Protein AF-X5YA59-F1 (afdb_monomer)

pLDDT: mean 94.31, std 4.23, range [74.69, 98.0]

Nearest PDB structures (foldseek):
  3ljp-assembly2_B  TM=9.275E-01  e=1.209E-02  Arthrobacter globiformis

Secondary structure (DSSP, 8-state):
--SSTT-SB-TT-BBTTSTT-B--SGGG-SS--SS-SHHHHHHHHHHHHHHHHT--

Foldseek 3Di:
DDDDPPQQADPLQDGPPDPPDGDQAPVNDPDDDPDDCPVVSVVSVVSNVCSVVVVD

Structure (mmCIF, N/CA/C/O backbone):
data_AF-X5YA59-F1
#
_entry.id   AF-X5YA59-F1
#
loop_
_atom_site.group_PDB
_atom_site.id
_atom_site.type_symbol
_atom_site.label_atom_id
_atom_site.label_alt_id
_atom_site.label_comp_id
_atom_site.label_asym_id
_atom_site.label_entity_id
_atom_site.label_seq_id
_atom_site.pdbx_PDB_ins_code
_atom_site.Cartn_x
_atom_site.Cartn_y
_atom_site.Cartn_z
_atom_site.occupancy
_atom_site.B_iso_or_equiv
_atom_site.auth_seq_id
_atom_site.auth_comp_id
_atom_site.auth_asym_id
_atom_site.auth_atom_id
_atom_site.pdbx_PDB_model_num
ATOM 1 N N . MET A 1 1 ? -3.147 -0.214 -6.003 1.00 86.50 1 MET A N 1
ATOM 2 C CA . MET A 1 1 ? -3.400 1.052 -5.283 1.00 86.50 1 MET A CA 1
ATOM 3 C C . MET A 1 1 ? -3.988 2.041 -6.266 1.00 86.50 1 MET A C 1
ATOM 5 O O . MET A 1 1 ? -3.444 2.152 -7.358 1.00 86.50 1 MET A O 1
ATOM 9 N N . GLY A 1 2 ? -5.065 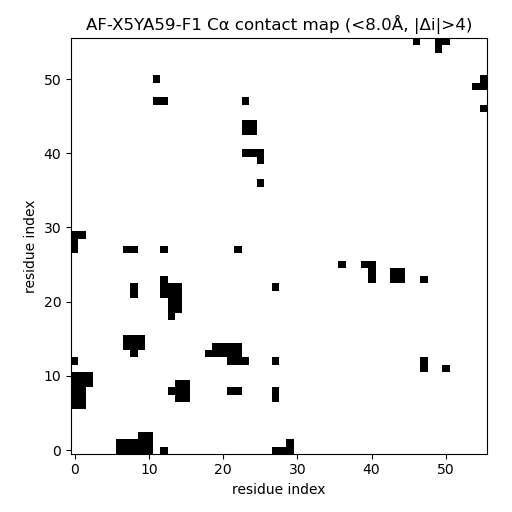2.738 -5.909 1.00 87.31 2 GLY A N 1
ATOM 10 C CA . GLY A 1 2 ? -5.673 3.717 -6.810 1.00 87.31 2 GLY A CA 1
ATOM 11 C C . GLY A 1 2 ? -7.012 4.249 -6.317 1.00 87.31 2 GLY A C 1
ATOM 12 O O . GLY A 1 2 ? -7.466 3.909 -5.222 1.00 87.31 2 GLY A O 1
ATOM 13 N N . THR A 1 3 ? -7.633 5.093 -7.135 1.00 89.88 3 THR A N 1
ATOM 14 C CA . THR A 1 3 ? -8.973 5.664 -6.915 1.00 89.88 3 THR A CA 1
ATOM 15 C C . THR A 1 3 ? -10.020 5.103 -7.878 1.00 89.88 3 THR A C 1
ATOM 17 O O . THR A 1 3 ? -11.195 5.387 -7.698 1.00 89.88 3 THR A O 1
ATOM 20 N N . ASP A 1 4 ? -9.620 4.287 -8.857 1.00 92.38 4 ASP A N 1
ATOM 21 C CA . ASP A 1 4 ? -10.533 3.562 -9.748 1.00 92.38 4 ASP A CA 1
ATOM 22 C C . ASP A 1 4 ? -11.203 2.373 -9.043 1.00 92.38 4 ASP A C 1
ATOM 24 O O . ASP A 1 4 ? -10.755 1.949 -7.976 1.00 92.38 4 ASP A O 1
ATOM 28 N N . ASP A 1 5 ? -12.253 1.818 -9.650 1.00 92.00 5 ASP A N 1
ATOM 29 C CA . ASP A 1 5 ? -13.056 0.723 -9.085 1.00 92.00 5 ASP A CA 1
ATOM 30 C C . ASP A 1 5 ? -12.326 -0.628 -9.034 1.00 92.00 5 ASP A C 1
ATOM 32 O O . ASP A 1 5 ? -12.717 -1.509 -8.270 1.00 92.00 5 ASP A O 1
ATOM 36 N N . GLN A 1 6 ? -11.261 -0.812 -9.819 1.00 93.19 6 GLN A N 1
ATOM 37 C CA . GLN A 1 6 ? -10.490 -2.059 -9.861 1.00 93.19 6 GLN A CA 1
ATOM 38 C C . GLN A 1 6 ? -9.392 -2.108 -8.788 1.00 93.19 6 GLN A C 1
ATOM 40 O O . GLN A 1 6 ? -8.829 -3.170 -8.514 1.00 93.19 6 GLN A O 1
ATOM 45 N N . ALA A 1 7 ? -9.066 -0.984 -8.150 1.00 95.25 7 ALA A N 1
ATOM 46 C CA . ALA A 1 7 ? -8.045 -0.947 -7.114 1.00 95.25 7 ALA A CA 1
ATOM 47 C C . ALA A 1 7 ? -8.475 -1.701 -5.838 1.00 95.25 7 ALA A C 1
ATOM 49 O O . ALA A 1 7 ? -9.512 -1.424 -5.242 1.00 95.25 7 ALA A O 1
ATOM 50 N N . VAL A 1 8 ? -7.616 -2.612 -5.367 1.00 96.44 8 VAL A N 1
ATOM 51 C CA . VAL A 1 8 ? -7.829 -3.402 -4.133 1.00 96.44 8 VAL A CA 1
ATOM 52 C C . VAL A 1 8 ? -7.571 -2.588 -2.858 1.00 96.44 8 VAL A C 1
ATOM 54 O O . VAL A 1 8 ? -8.203 -2.809 -1.824 1.00 96.44 8 VAL A O 1
ATOM 57 N N . VAL A 1 9 ? -6.649 -1.625 -2.935 1.00 97.19 9 VAL A N 1
ATOM 58 C CA . VAL A 1 9 ? -6.319 -0.711 -1.834 1.00 97.19 9 VAL A CA 1
ATOM 59 C C . VAL A 1 9 ? -6.490 0.743 -2.254 1.00 97.19 9 VAL A C 1
ATOM 61 O O . VAL A 1 9 ? -6.231 1.096 -3.413 1.00 97.19 9 VAL A O 1
ATOM 64 N N . ASP A 1 10 ? -6.894 1.578 -1.301 1.00 95.50 10 ASP A N 1
ATOM 65 C CA . ASP A 1 10 ? -6.941 3.035 -1.451 1.00 95.50 10 ASP A CA 1
ATOM 66 C C . ASP A 1 10 ? -5.529 3.676 -1.382 1.00 95.50 10 ASP A C 1
ATOM 68 O O . ASP A 1 10 ? -4.539 2.974 -1.14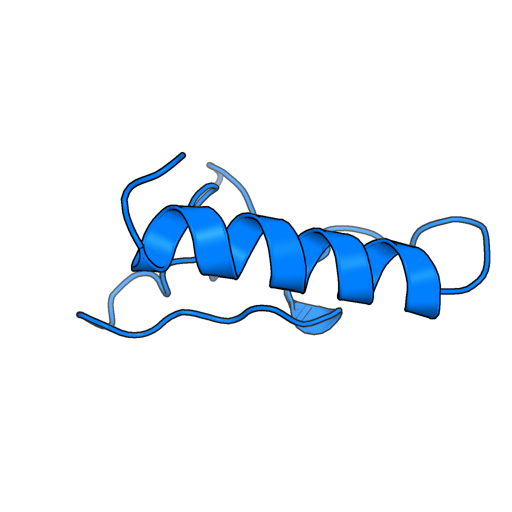0 1.00 95.50 10 ASP A O 1
ATOM 72 N N . PRO A 1 11 ? -5.388 4.996 -1.621 1.00 94.62 11 PRO A N 1
ATOM 73 C CA . PRO A 1 11 ? -4.099 5.694 -1.518 1.00 94.62 11 PRO A CA 1
ATOM 74 C C . PRO A 1 11 ? -3.458 5.680 -0.119 1.00 9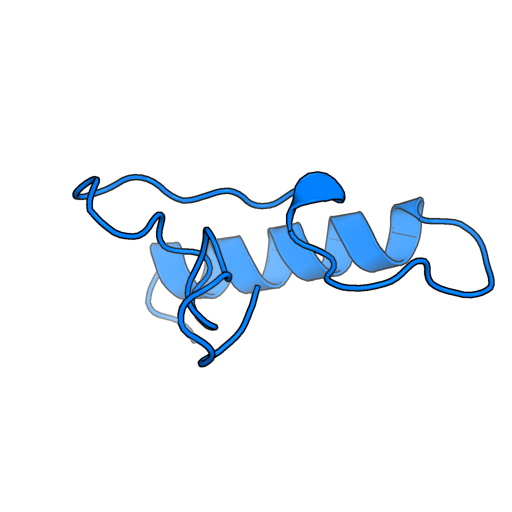4.62 11 PRO A C 1
ATOM 76 O O . PRO A 1 11 ? -2.274 5.973 0.013 1.00 94.62 11 PRO A O 1
ATOM 79 N N . GLN A 1 12 ? -4.218 5.336 0.921 1.00 95.56 12 GLN A N 1
ATOM 80 C CA . GLN A 1 12 ? -3.760 5.182 2.304 1.00 95.56 12 GLN A CA 1
ATOM 81 C C . GLN A 1 12 ? -3.479 3.711 2.660 1.00 95.56 12 GLN A C 1
ATOM 83 O O . GLN A 1 12 ? -3.337 3.360 3.838 1.00 95.56 12 GLN A O 1
ATOM 88 N N . LEU A 1 13 ? -3.382 2.858 1.635 1.00 97.06 13 LEU A N 1
ATOM 89 C CA . LEU A 1 13 ? -3.036 1.439 1.690 1.00 97.06 13 LEU A CA 1
ATOM 90 C C . LEU A 1 13 ? -4.063 0.565 2.416 1.00 97.06 13 LEU A C 1
ATOM 92 O O . LEU A 1 13 ? -3.767 -0.579 2.770 1.00 97.06 13 LEU A O 1
ATOM 96 N N . ARG A 1 14 ? -5.275 1.078 2.646 1.00 97.25 14 ARG A N 1
ATOM 97 C CA . ARG A 1 14 ? -6.358 0.339 3.302 1.00 97.25 14 ARG A CA 1
ATOM 98 C C . ARG A 1 14 ? -7.007 -0.597 2.300 1.00 97.25 14 ARG A C 1
ATOM 100 O O . ARG A 1 14 ? -7.306 -0.198 1.174 1.00 97.25 14 ARG A O 1
ATOM 107 N N . VAL A 1 15 ? -7.254 -1.833 2.724 1.00 97.56 15 VAL A N 1
ATOM 108 C CA . VAL A 1 15 ? -7.982 -2.805 1.905 1.00 97.56 15 VAL A CA 1
ATOM 109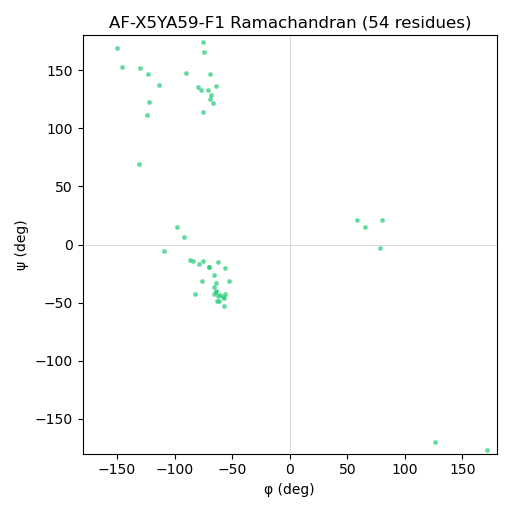 C C . VAL A 1 15 ? -9.436 -2.373 1.804 1.00 97.56 15 VAL A C 1
ATOM 111 O O . VAL A 1 15 ? -10.118 -2.163 2.809 1.00 97.56 15 VAL A O 1
ATOM 114 N N . ARG A 1 16 ? -9.927 -2.236 0.576 1.00 96.06 16 ARG A N 1
ATOM 115 C CA . ARG A 1 16 ? -11.315 -1.847 0.345 1.00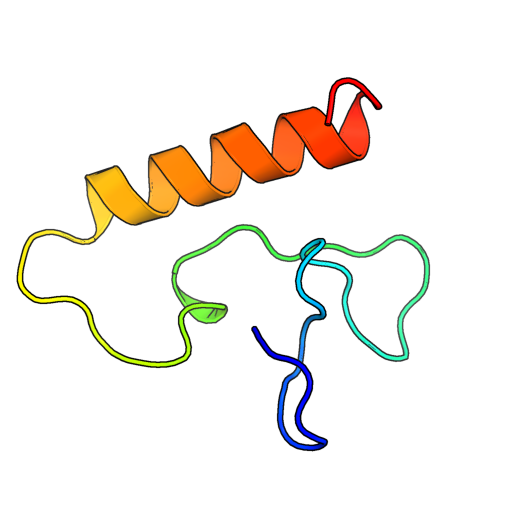 96.06 16 ARG A CA 1
ATOM 116 C C . ARG A 1 16 ? -12.248 -2.993 0.725 1.00 96.06 16 ARG A C 1
ATOM 118 O O . ARG A 1 16 ? -12.008 -4.143 0.375 1.00 96.06 16 ARG A O 1
ATOM 125 N N . GLY A 1 17 ? -13.304 -2.676 1.472 1.00 95.88 17 GLY A N 1
ATOM 126 C CA . GLY A 1 17 ? -14.273 -3.665 1.956 1.00 95.88 17 GLY A CA 1
ATOM 127 C C . GLY A 1 17 ? -13.819 -4.493 3.165 1.00 95.88 17 GLY A C 1
ATOM 128 O O . GLY A 1 17 ? -14.623 -5.258 3.689 1.00 95.88 17 GLY A O 1
ATOM 129 N N . VAL A 1 18 ? -12.582 -4.321 3.656 1.00 98.00 18 VAL A N 1
ATOM 130 C CA . VAL A 1 18 ? -12.084 -5.021 4.852 1.00 98.00 18 VAL A CA 1
ATOM 131 C C . VAL A 1 18 ? -11.602 -4.006 5.892 1.00 98.00 18 VAL A C 1
ATOM 133 O O . VAL A 1 18 ? -10.589 -3.333 5.684 1.00 98.00 18 VAL A O 1
ATOM 136 N N . PRO A 1 19 ? -12.294 -3.867 7.035 1.00 95.88 19 PRO A N 1
ATOM 137 C CA . PRO A 1 19 ? -11.920 -2.881 8.036 1.00 95.88 19 PRO A CA 1
ATOM 138 C C . PRO A 1 19 ? -10.599 -3.252 8.715 1.00 95.88 19 PRO A C 1
ATOM 140 O O . PRO A 1 19 ? -10.308 -4.420 8.960 1.00 95.88 19 PRO A O 1
ATOM 143 N N . ARG A 1 20 ? -9.823 -2.225 9.085 1.00 95.75 20 ARG A N 1
ATOM 144 C CA . ARG A 1 20 ? -8.575 -2.345 9.863 1.00 95.75 20 ARG A CA 1
ATOM 145 C C . ARG A 1 20 ? -7.482 -3.228 9.234 1.00 95.75 20 ARG A C 1
ATOM 147 O O . ARG A 1 20 ? -6.567 -3.636 9.945 1.00 95.75 20 ARG A O 1
ATOM 154 N N . LEU A 1 21 ? -7.527 -3.463 7.924 1.00 97.62 21 LEU A N 1
ATOM 155 C CA . LEU A 1 21 ? -6.485 -4.174 7.188 1.00 97.62 21 LEU A CA 1
ATOM 156 C C . LEU A 1 21 ? -5.776 -3.229 6.211 1.00 97.62 21 LEU A C 1
ATOM 158 O O . LEU A 1 21 ? -6.414 -2.424 5.530 1.00 97.62 21 LEU A O 1
ATOM 162 N N . ARG A 1 22 ? -4.448 -3.332 6.148 1.00 97.94 22 ARG A N 1
ATOM 163 C CA . ARG A 1 22 ? -3.602 -2.629 5.178 1.00 97.94 22 ARG A CA 1
ATOM 164 C C . ARG A 1 22 ? -2.651 -3.611 4.507 1.00 97.94 22 ARG A C 1
ATOM 166 O O . ARG A 1 22 ? -2.280 -4.607 5.124 1.00 97.94 22 ARG A O 1
ATOM 173 N N . ILE A 1 23 ? -2.258 -3.314 3.270 1.00 97.56 23 ILE A N 1
ATOM 174 C CA . ILE A 1 23 ? -1.237 -4.069 2.528 1.00 97.56 23 ILE A CA 1
ATOM 175 C C . ILE A 1 23 ? -0.121 -3.101 2.149 1.00 97.56 23 ILE A C 1
ATOM 177 O O . ILE A 1 23 ? -0.371 -2.095 1.490 1.00 97.56 23 ILE A O 1
ATOM 181 N N . CYS A 1 24 ? 1.103 -3.411 2.569 1.00 97.12 24 CYS A N 1
ATOM 182 C CA . CYS A 1 24 ? 2.270 -2.543 2.417 1.00 97.12 24 CYS A CA 1
ATOM 183 C C . CYS A 1 24 ? 3.420 -3.365 1.814 1.00 97.12 24 CYS A C 1
ATOM 185 O O . CYS A 1 24 ? 4.368 -3.731 2.497 1.00 97.12 24 CYS A O 1
ATOM 187 N N . ASP A 1 25 ? 3.253 -3.734 0.542 1.00 96.25 25 ASP A N 1
ATOM 188 C CA . ASP A 1 25 ? 4.099 -4.666 -0.215 1.00 96.25 25 ASP A CA 1
ATOM 189 C C . ASP A 1 25 ? 4.091 -4.307 -1.720 1.00 96.25 25 ASP A C 1
ATOM 191 O O . ASP A 1 25 ? 3.269 -3.515 -2.176 1.00 96.25 25 ASP A O 1
ATOM 195 N N . ALA A 1 26 ? 4.971 -4.902 -2.525 1.00 95.62 26 ALA A N 1
ATOM 196 C CA . ALA A 1 26 ? 5.009 -4.738 -3.976 1.00 95.62 26 ALA A CA 1
ATOM 197 C C . ALA A 1 26 ? 3.664 -5.004 -4.674 1.00 95.62 26 ALA A C 1
ATOM 199 O O . ALA A 1 26 ? 3.368 -4.359 -5.681 1.00 95.62 26 ALA A O 1
ATOM 200 N N . SER A 1 27 ? 2.837 -5.908 -4.140 1.00 94.62 27 SER A N 1
ATOM 201 C CA . SER A 1 27 ? 1.518 -6.261 -4.689 1.00 94.62 27 SER A CA 1
ATOM 202 C C . SER A 1 27 ? 0.551 -5.081 -4.856 1.00 94.62 27 SER A C 1
ATOM 204 O O . SER A 1 27 ? -0.383 -5.168 -5.654 1.00 94.62 27 SER A O 1
ATOM 206 N N . ILE A 1 28 ? 0.759 -3.958 -4.159 1.00 94.75 28 ILE A N 1
ATOM 207 C CA . ILE A 1 28 ? -0.095 -2.771 -4.313 1.00 94.75 28 ILE A CA 1
ATOM 208 C C . ILE A 1 28 ? 0.300 -1.875 -5.491 1.00 94.75 28 ILE A C 1
ATOM 210 O O . ILE A 1 28 ? -0.485 -0.990 -5.857 1.00 94.75 28 ILE A O 1
ATOM 214 N N . MET A 1 29 ? 1.491 -2.065 -6.071 1.00 93.69 29 MET A N 1
ATOM 215 C CA . MET A 1 29 ? 1.984 -1.242 -7.172 1.00 93.69 29 MET A CA 1
ATOM 216 C C . MET A 1 29 ? 1.116 -1.478 -8.419 1.00 93.69 29 MET A C 1
ATOM 218 O O . MET A 1 29 ? 1.026 -2.607 -8.893 1.00 93.69 29 MET A O 1
ATOM 222 N N . PRO A 1 30 ? 0.476 -0.437 -8.987 1.00 90.38 30 PRO A N 1
ATOM 223 C CA . PRO A 1 30 ? -0.445 -0.616 -10.113 1.00 90.38 30 PRO A CA 1
ATOM 224 C C . PRO A 1 30 ? 0.270 -0.998 -11.416 1.00 90.38 30 PRO A C 1
ATOM 226 O O . PRO A 1 30 ? -0.360 -1.483 -12.351 1.00 90.38 30 PRO A O 1
ATOM 229 N N . ARG A 1 31 ? 1.578 -0.735 -11.504 1.00 90.12 31 ARG A N 1
ATOM 230 C CA . ARG A 1 31 ? 2.437 -1.040 -12.650 1.00 90.12 31 ARG A CA 1
ATOM 231 C C . ARG A 1 31 ? 3.828 -1.409 -12.154 1.00 90.12 31 ARG A C 1
ATOM 233 O O . ARG A 1 31 ? 4.253 -0.928 -11.103 1.00 90.12 31 ARG A O 1
ATOM 240 N N . LEU A 1 32 ? 4.539 -2.217 -12.938 1.00 85.56 32 LEU A N 1
ATOM 241 C CA . LEU A 1 32 ? 5.945 -2.508 -12.680 1.00 85.56 32 LEU A CA 1
ATOM 242 C C . LEU A 1 32 ? 6.775 -1.226 -12.810 1.00 85.56 32 LEU A C 1
ATOM 244 O O . LEU A 1 32 ? 6.601 -0.456 -13.757 1.00 85.56 32 LEU A O 1
ATOM 248 N N . ILE A 1 33 ? 7.689 -1.020 -11.871 1.00 87.81 33 ILE A N 1
ATOM 249 C CA . ILE A 1 33 ? 8.661 0.073 -11.919 1.00 87.81 33 ILE A CA 1
ATOM 250 C C . ILE A 1 33 ? 9.927 -0.381 -12.649 1.00 87.81 33 ILE A C 1
ATOM 252 O O . ILE A 1 33 ? 10.318 -1.545 -12.571 1.00 87.81 33 ILE A O 1
ATOM 256 N N . SER A 1 34 ? 10.589 0.538 -13.354 1.00 89.88 34 SER A N 1
ATOM 257 C CA . SER A 1 34 ? 11.918 0.285 -13.912 1.00 89.88 34 SER A CA 1
ATOM 258 C C . SER A 1 34 ? 12.956 0.334 -12.790 1.00 89.88 34 SER A C 1
ATOM 260 O O . SER A 1 34 ? 13.176 1.396 -12.209 1.00 89.88 34 SER A O 1
ATOM 262 N N . GLY A 1 35 ? 13.591 -0.798 -12.487 1.00 90.50 35 GLY A N 1
ATOM 263 C CA . GLY A 1 35 ? 14.632 -0.899 -11.462 1.00 90.50 35 GLY A CA 1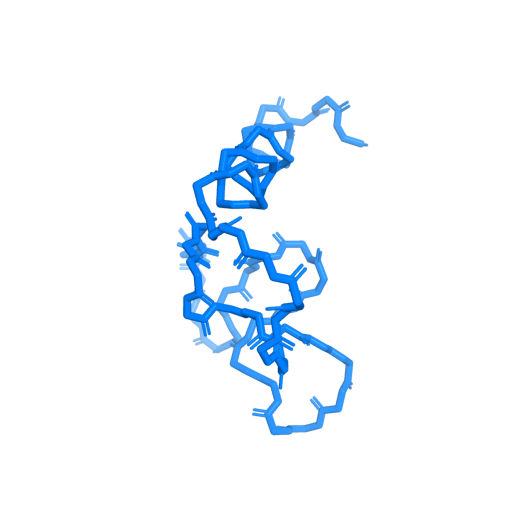
ATOM 264 C C . GLY A 1 35 ? 14.349 -1.977 -10.419 1.00 90.50 35 GLY A C 1
ATOM 265 O O . GLY A 1 35 ? 13.463 -2.812 -10.580 1.00 90.50 35 GLY A O 1
ATOM 266 N N . ASN A 1 36 ? 15.142 -1.974 -9.348 1.00 94.25 36 ASN A N 1
ATOM 267 C CA . ASN A 1 36 ? 15.002 -2.935 -8.259 1.00 94.25 36 ASN A CA 1
ATOM 268 C C . ASN A 1 36 ? 13.816 -2.561 -7.348 1.00 94.25 36 ASN A C 1
ATOM 270 O O . ASN A 1 36 ? 13.695 -1.410 -6.930 1.00 94.25 36 ASN A O 1
ATOM 274 N N . THR A 1 37 ? 12.964 -3.533 -7.014 1.00 94.50 37 THR A N 1
ATOM 275 C CA . THR A 1 37 ? 11.747 -3.331 -6.207 1.00 94.50 37 THR A CA 1
ATOM 276 C C . THR A 1 37 ? 12.005 -3.127 -4.717 1.00 94.50 37 THR A C 1
ATOM 278 O O . THR A 1 37 ? 11.111 -2.652 -4.023 1.00 94.50 37 THR A O 1
ATOM 281 N N . ASN A 1 38 ? 13.209 -3.418 -4.220 1.00 95.69 38 ASN A N 1
ATOM 282 C CA . ASN A 1 38 ? 13.556 -3.298 -2.806 1.00 95.69 38 ASN A CA 1
ATOM 283 C C . ASN A 1 38 ? 13.332 -1.872 -2.280 1.00 95.69 38 ASN A C 1
ATOM 285 O O . ASN A 1 38 ? 12.593 -1.674 -1.3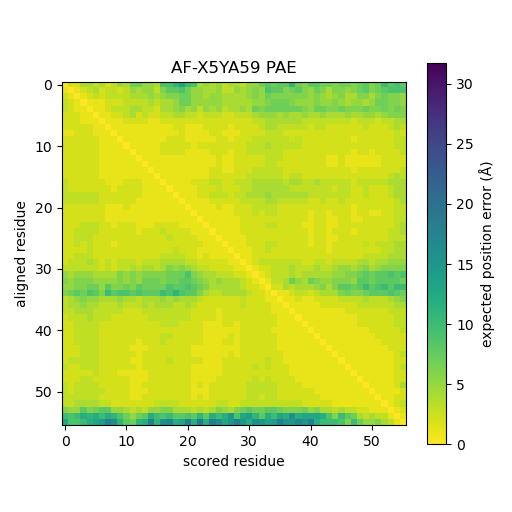21 1.00 95.69 38 ASN A O 1
ATOM 289 N N . ALA A 1 39 ? 13.902 -0.864 -2.949 1.00 95.50 39 ALA A N 1
ATOM 290 C CA . ALA A 1 39 ? 13.764 0.524 -2.507 1.00 95.50 39 ALA A CA 1
ATOM 291 C C . ALA A 1 39 ? 12.298 1.018 -2.531 1.00 95.50 39 ALA A C 1
ATOM 293 O O . ALA A 1 39 ? 11.842 1.529 -1.510 1.00 95.50 39 ALA A O 1
ATOM 294 N N . PRO A 1 40 ? 11.513 0.820 -3.611 1.00 95.06 40 PRO A N 1
ATOM 295 C CA . PRO A 1 40 ? 10.085 1.138 -3.603 1.00 95.06 40 PRO A CA 1
ATOM 296 C C . PRO A 1 40 ? 9.294 0.438 -2.493 1.00 95.06 40 PRO A C 1
ATOM 298 O O . PRO A 1 40 ? 8.461 1.077 -1.858 1.00 95.06 40 PRO A O 1
ATOM 301 N N . VAL A 1 41 ? 9.550 -0.849 -2.233 1.00 96.88 41 VAL A N 1
ATOM 302 C CA . VAL A 1 41 ? 8.845 -1.601 -1.181 1.00 96.88 41 VAL A CA 1
ATOM 303 C C . VAL A 1 41 ? 9.177 -1.055 0.206 1.00 96.88 41 VAL A C 1
ATOM 305 O O . VAL A 1 41 ? 8.263 -0.857 1.003 1.00 96.88 41 VAL A O 1
ATOM 308 N N . ILE A 1 42 ? 10.447 -0.73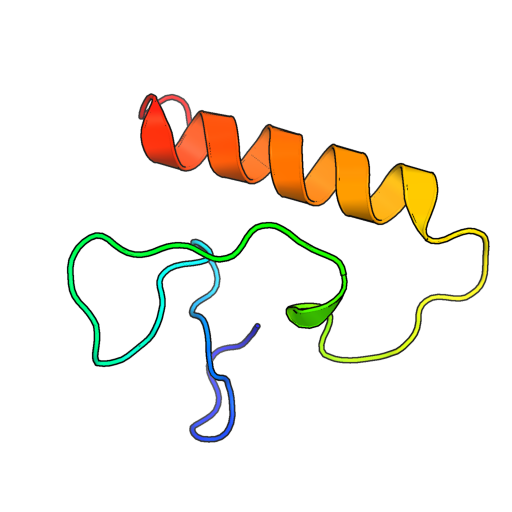5 0.476 1.00 97.75 42 ILE A N 1
ATOM 309 C CA . ILE A 1 42 ? 10.855 -0.083 1.730 1.00 97.75 42 ILE A CA 1
ATOM 310 C C . ILE A 1 42 ? 10.117 1.252 1.904 1.00 97.75 42 ILE A C 1
ATOM 312 O O . ILE A 1 42 ? 9.558 1.498 2.968 1.00 97.75 42 ILE A O 1
ATOM 316 N N . MET A 1 43 ? 10.035 2.081 0.859 1.00 96.19 43 MET A N 1
ATOM 317 C CA . MET A 1 43 ? 9.330 3.371 0.925 1.00 96.19 43 MET A CA 1
ATOM 318 C C . MET A 1 43 ? 7.815 3.218 1.136 1.00 96.19 43 MET A C 1
ATOM 320 O O . MET A 1 43 ? 7.206 4.011 1.852 1.00 96.19 43 MET A O 1
ATOM 324 N N . ILE A 1 44 ? 7.191 2.199 0.535 1.00 96.94 44 ILE A N 1
ATOM 325 C CA . ILE A 1 44 ? 5.777 1.870 0.780 1.00 96.94 44 ILE A CA 1
ATOM 326 C C . ILE A 1 44 ? 5.573 1.482 2.248 1.00 96.94 44 ILE A C 1
ATOM 328 O O . ILE A 1 44 ? 4.610 1.933 2.869 1.00 96.94 44 ILE A O 1
ATOM 332 N N . ALA A 1 45 ? 6.466 0.661 2.806 1.00 97.75 45 ALA A N 1
ATOM 333 C CA . ALA A 1 45 ? 6.407 0.250 4.205 1.00 97.75 45 ALA A CA 1
ATOM 334 C C . ALA A 1 45 ? 6.598 1.437 5.164 1.00 97.75 45 ALA A C 1
ATOM 336 O O . ALA A 1 45 ? 5.851 1.557 6.133 1.00 97.75 45 ALA A O 1
ATOM 337 N N . ASP A 1 46 ? 7.525 2.345 4.860 1.00 97.69 46 ASP A N 1
ATOM 338 C CA . ASP A 1 46 ? 7.760 3.564 5.640 1.00 97.69 46 ASP A CA 1
ATOM 339 C C . ASP A 1 46 ? 6.517 4.470 5.650 1.00 97.69 46 ASP A C 1
ATOM 341 O O . ASP A 1 46 ? 5.977 4.807 6.705 1.00 97.69 46 ASP A O 1
ATOM 345 N N . ARG A 1 47 ? 5.928 4.735 4.475 1.00 96.62 47 ARG A N 1
ATOM 346 C CA . ARG A 1 47 ? 4.690 5.526 4.386 1.00 96.62 47 ARG A CA 1
ATOM 347 C C . ARG A 1 47 ? 3.498 4.848 5.072 1.00 96.62 47 ARG A C 1
ATOM 349 O O . ARG A 1 47 ? 2.617 5.511 5.617 1.00 96.62 47 ARG A O 1
ATOM 356 N N . CYS A 1 48 ? 3.451 3.520 5.048 1.00 97.62 48 CYS A N 1
ATOM 357 C CA . CYS A 1 48 ? 2.456 2.738 5.772 1.00 97.62 48 CYS A CA 1
ATOM 358 C C . CYS A 1 48 ? 2.579 2.916 7.290 1.00 97.62 48 CYS A C 1
ATOM 360 O O . CYS A 1 48 ? 1.554 3.045 7.967 1.00 97.62 48 CYS A O 1
ATOM 362 N N . ALA A 1 49 ? 3.809 2.961 7.815 1.00 97.69 49 ALA A N 1
ATOM 363 C CA . ALA A 1 49 ? 4.064 3.228 9.225 1.00 97.69 49 ALA A CA 1
ATOM 364 C C . ALA A 1 49 ? 3.520 4.605 9.628 1.00 97.69 49 ALA A C 1
ATOM 366 O O . ALA A 1 49 ? 2.792 4.682 10.619 1.00 97.69 49 ALA A O 1
ATOM 367 N N . ASP A 1 50 ? 3.731 5.644 8.813 1.00 97.94 50 ASP A N 1
ATOM 368 C CA . ASP A 1 50 ? 3.153 6.971 9.064 1.00 97.94 50 ASP A CA 1
ATOM 369 C C . ASP A 1 50 ? 1.622 6.934 9.179 1.00 97.94 50 ASP A C 1
ATOM 371 O O . ASP A 1 50 ? 1.031 7.499 10.103 1.00 97.94 50 ASP A O 1
ATOM 375 N N . PHE A 1 51 ? 0.947 6.229 8.264 1.00 96.94 51 PHE A N 1
ATOM 376 C CA . PHE A 1 51 ? -0.515 6.104 8.290 1.00 96.94 51 PHE A CA 1
ATOM 377 C C . PHE A 1 51 ? -1.046 5.327 9.496 1.00 96.94 51 PHE A C 1
ATOM 379 O O . PHE A 1 51 ? -2.218 5.483 9.852 1.00 96.94 51 PHE A O 1
ATOM 386 N N . ILE A 1 52 ? -0.239 4.430 10.062 1.00 96.12 52 ILE A N 1
ATOM 387 C CA . ILE A 1 52 ? -0.593 3.650 11.251 1.00 96.12 52 ILE A CA 1
ATOM 388 C C . ILE A 1 52 ? -0.352 4.478 12.514 1.00 96.12 52 ILE A C 1
ATOM 390 O O . ILE A 1 52 ? -1.199 4.468 13.405 1.00 96.12 52 ILE A O 1
ATOM 394 N N . LEU A 1 53 ? 0.765 5.203 12.575 1.00 97.31 53 LEU A N 1
ATOM 395 C CA . LEU A 1 53 ? 1.154 6.035 13.714 1.00 97.31 53 LEU A CA 1
ATOM 396 C C . LEU A 1 53 ? 0.413 7.380 13.760 1.00 97.31 53 LEU A C 1
ATOM 398 O O . LEU A 1 53 ? 0.370 8.011 14.812 1.00 97.31 53 LEU A O 1
ATOM 402 N N . GLY A 1 54 ? -0.201 7.805 12.652 1.00 93.00 54 GLY A N 1
ATOM 403 C CA . GLY A 1 54 ? -0.911 9.082 12.558 1.00 93.00 54 GLY A CA 1
ATOM 404 C C . GLY A 1 54 ? 0.014 10.284 12.345 1.00 93.00 54 GLY A C 1
ATOM 405 O O . GLY A 1 54 ? -0.387 11.406 12.635 1.00 93.00 54 GLY A O 1
ATOM 406 N N . SER A 1 55 ? 1.231 10.057 11.844 1.00 86.62 55 SER A N 1
ATOM 407 C CA . SER A 1 55 ? 2.228 11.086 11.501 1.00 86.62 55 SER A CA 1
ATOM 408 C C . SER A 1 55 ? 2.148 11.557 10.042 1.00 86.62 55 SER A C 1
ATOM 410 O O . SER A 1 55 ? 3.015 12.302 9.590 1.00 86.62 55 SER A O 1
ATOM 412 N N . ALA A 1 56 ? 1.133 11.094 9.305 1.00 74.69 56 ALA A N 1
ATOM 413 C CA . ALA A 1 56 ? 1.042 11.173 7.848 1.00 74.69 56 ALA A CA 1
ATOM 414 C C . ALA A 1 56 ? 0.408 12.438 7.269 1.00 74.69 56 ALA A C 1
ATOM 416 O O . ALA A 1 56 ? -0.548 12.970 7.877 1.00 74.69 56 ALA A O 1
#

Radius of gyration: 11.4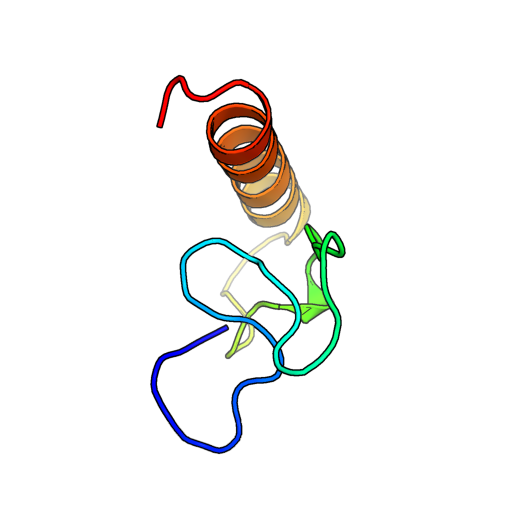1 Å; Cα contacts (8 Å, |Δi|>4): 59; chains: 1; bounding box: 29×17×28 Å

Solvent-accessible surface area (backbone atoms only — not comparable to full-atom values): 3483 Å² total; per-residue (Å²): 60,39,88,56,93,84,38,61,20,37,89,84,31,34,36,66,98,42,85,98,42,70,63,62,50,67,88,42,54,82,62,89,70,96,72,75,65,64,64,61,30,52,53,44,38,53,56,46,48,27,63,72,73,70,77,105

Mean predicted aligned error: 2.89 Å

Sequence (56 aa):
MGTDDQAVVDPQLRVRGVPRLRICDASIMPRLISGNTNAPVIMIADRCADFILGSA